Protein AF-A0A060ZX26-F1 (afdb_monomer)

pLDDT: mean 79.65, std 11.47, range [51.12, 96.06]

Secondary structure (DSSP, 8-state):
-EEE-SHHHHHHHHHHHHHHHTTS-GGGGGSEEEEEE-PPPTT--EEEEE-SSEEEEEE-TTT--HHHHHHHHGGGTTSB--HHHHHHHHHHHH--SHHHHHHHHHHHHHHHHHS-HHHHHHHHHHHHHHHHHHHHHHH-

Nearest PDB structures (foldseek):
  6mdw-assembly1_A  TM=3.883E-01  e=3.740E+00  Homo sapiens
  6wpw-assembly1_C  TM=3.346E-01  e=7.463E+00  Homo sapiens
  6hz4-assembly1_D  TM=2.366E-01  e=7.009E+00  Escherichia coli K-12

Foldseek 3Di:
DDWQQDPVSVVVVLVVVLVVQVPDPLVLLQAEAAEAEDDDDPRTAKDWDADPRGIHIYGHCVRDALLVVVVSCVSNVSHHHDPLLVVLNVQLVPDPDPVSNVVSSVLNRVCRHPVDSPVSVVVVVVVVVVVVVVVVVVVD

Radius of gyration: 17.45 Å; Cα contacts (8 Å, |Δi|>4): 161; chains: 1; bounding box: 35×27×61 Å

Organism: NCBI:txid576784

Solvent-accessible surface area (backbone atoms only — not comparable to full-atom values): 7794 Å² total; per-residue (Å²): 118,53,74,26,62,42,73,68,50,45,55,52,50,49,52,54,49,47,66,61,52,73,78,55,65,74,80,58,44,76,36,36,42,45,63,38,59,44,92,55,58,98,55,42,62,38,36,44,38,78,60,95,70,30,42,39,36,39,34,22,72,92,80,48,53,60,63,59,54,44,61,61,47,54,76,51,69,46,48,40,60,48,75,64,53,47,50,44,54,50,51,31,71,70,40,85,48,70,71,57,28,53,51,36,51,51,52,53,41,49,24,27,66,66,75,34,60,66,65,49,50,52,52,52,52,50,53,54,52,52,50,54,52,52,51,53,67,73,75,108

Structure (mmCIF, N/CA/C/O backbone):
data_AF-A0A060ZX26-F1
#
_entry.id   AF-A0A060ZX26-F1
#
loop_
_atom_site.group_PDB
_atom_site.id
_atom_site.type_symbol
_atom_site.label_atom_id
_atom_site.label_alt_id
_atom_site.label_comp_id
_atom_site.label_asym_id
_atom_site.label_entity_id
_atom_site.label_seq_id
_atom_site.pdbx_PDB_ins_code
_atom_site.Cartn_x
_atom_site.Cartn_y
_atom_site.Cartn_z
_atom_site.occupancy
_atom_site.B_iso_or_equiv
_atom_site.auth_seq_id
_atom_site.auth_comp_id
_atom_site.auth_asym_id
_atom_site.auth_atom_id
_atom_site.pdbx_PDB_model_num
ATOM 1 N N . MET A 1 1 ? 9.758 -8.772 -16.048 1.00 59.41 1 MET A N 1
ATOM 2 C CA . MET A 1 1 ? 10.224 -8.246 -14.753 1.00 59.41 1 MET A CA 1
ATOM 3 C C . MET A 1 1 ? 11.356 -7.283 -15.035 1.00 59.41 1 MET A C 1
ATOM 5 O O . MET A 1 1 ? 12.310 -7.680 -15.695 1.00 59.41 1 MET A O 1
ATOM 9 N N . THR A 1 2 ? 11.207 -6.032 -14.619 1.00 69.25 2 THR A N 1
ATOM 10 C CA . THR A 1 2 ? 12.226 -4.994 -14.793 1.00 69.25 2 THR A CA 1
ATOM 11 C C . THR A 1 2 ? 12.688 -4.563 -13.411 1.00 69.25 2 THR A C 1
ATOM 13 O O . THR A 1 2 ? 11.913 -3.961 -12.672 1.00 69.25 2 THR A O 1
ATOM 16 N N . THR A 1 3 ? 13.937 -4.872 -13.069 1.00 69.50 3 THR A N 1
ATOM 17 C CA . THR A 1 3 ? 14.547 -4.458 -11.803 1.00 69.50 3 THR A CA 1
ATOM 18 C C . THR A 1 3 ? 15.337 -3.173 -12.013 1.00 69.50 3 THR A C 1
ATOM 20 O O . THR A 1 3 ? 16.163 -3.088 -12.924 1.00 69.50 3 THR A O 1
ATOM 23 N N . LEU A 1 4 ? 15.075 -2.156 -11.194 1.00 70.31 4 LEU A N 1
ATOM 24 C CA . LEU A 1 4 ? 15.722 -0.850 -11.309 1.00 70.31 4 LEU A CA 1
ATOM 25 C C . LEU A 1 4 ? 16.799 -0.718 -10.246 1.00 70.31 4 LEU A C 1
ATOM 27 O O . LEU A 1 4 ? 16.500 -0.752 -9.053 1.00 70.31 4 LEU A O 1
ATOM 31 N N . THR A 1 5 ? 18.043 -0.545 -10.692 1.00 69.25 5 THR A N 1
ATOM 32 C CA . THR A 1 5 ? 19.201 -0.577 -9.793 1.00 69.25 5 THR A CA 1
ATOM 33 C C . THR A 1 5 ? 19.722 0.791 -9.350 1.00 69.25 5 THR A C 1
ATOM 35 O O . THR A 1 5 ? 20.749 0.925 -8.693 1.00 69.25 5 THR A O 1
ATOM 38 N N . THR A 1 6 ? 19.063 1.866 -9.781 1.00 69.56 6 THR A N 1
ATOM 39 C CA . THR A 1 6 ? 19.488 3.235 -9.474 1.00 69.56 6 THR A CA 1
ATOM 40 C C . THR A 1 6 ? 18.281 4.144 -9.313 1.00 69.56 6 THR A C 1
ATOM 42 O O . THR A 1 6 ? 17.248 3.941 -9.957 1.00 69.56 6 THR A O 1
ATOM 45 N N . ARG A 1 7 ? 18.436 5.215 -8.524 1.00 65.81 7 ARG A N 1
ATOM 46 C CA . ARG A 1 7 ? 17.412 6.263 -8.398 1.00 65.81 7 ARG A CA 1
ATOM 47 C C . ARG A 1 7 ? 17.074 6.915 -9.745 1.00 65.81 7 ARG A C 1
ATOM 49 O O . ARG A 1 7 ? 15.908 7.132 -10.040 1.00 65.81 7 ARG A O 1
ATOM 56 N N . ALA A 1 8 ? 18.072 7.151 -10.598 1.00 73.38 8 ALA A N 1
ATOM 57 C CA . ALA A 1 8 ? 17.851 7.664 -11.951 1.00 73.38 8 ALA A CA 1
ATOM 58 C C . ALA A 1 8 ? 17.074 6.671 -12.837 1.00 73.38 8 ALA A C 1
ATOM 60 O O . ALA A 1 8 ? 16.201 7.075 -13.602 1.00 73.38 8 ALA A O 1
ATOM 61 N N . GLY A 1 9 ? 17.349 5.367 -12.715 1.00 72.12 9 GLY A N 1
ATOM 62 C CA . GLY A 1 9 ? 16.575 4.315 -13.379 1.00 72.12 9 GLY A CA 1
ATOM 63 C C . GLY A 1 9 ? 15.121 4.277 -12.907 1.00 72.12 9 GLY A C 1
ATOM 64 O O . GLY A 1 9 ? 14.220 4.134 -13.734 1.00 72.12 9 GLY A O 1
ATOM 65 N N . PHE A 1 10 ? 14.900 4.481 -11.606 1.00 67.50 10 PHE A N 1
ATOM 66 C CA . PHE A 1 10 ? 13.582 4.656 -10.995 1.00 67.50 10 PHE A CA 1
ATOM 67 C C . PHE A 1 10 ? 12.839 5.878 -11.551 1.00 67.50 10 PHE A C 1
ATOM 69 O O . PHE A 1 10 ? 11.720 5.745 -12.043 1.00 67.50 10 PHE A O 1
ATOM 76 N N . ASP A 1 11 ? 13.475 7.050 -11.575 1.00 71.62 11 ASP A N 1
ATOM 77 C CA . ASP A 1 11 ? 12.860 8.276 -12.093 1.00 71.62 11 ASP A CA 1
ATOM 78 C C . ASP A 1 11 ? 12.564 8.186 -13.603 1.00 71.62 11 ASP A C 1
ATOM 80 O O . ASP A 1 11 ? 11.534 8.677 -14.070 1.00 71.62 11 ASP A O 1
ATOM 84 N N . ALA A 1 12 ? 13.423 7.512 -14.374 1.00 76.62 12 ALA A N 1
ATOM 85 C CA . ALA A 1 12 ? 13.200 7.269 -15.797 1.00 76.62 12 ALA A CA 1
ATOM 86 C C . ALA A 1 12 ? 12.073 6.256 -16.046 1.00 76.62 12 ALA A C 1
ATOM 88 O O . ALA A 1 12 ? 11.303 6.409 -16.993 1.00 76.62 12 ALA A O 1
ATOM 89 N N . PHE A 1 13 ? 11.967 5.214 -15.216 1.00 75.31 13 PHE A N 1
ATOM 90 C CA . PHE A 1 13 ? 10.840 4.285 -15.255 1.00 75.31 13 PHE A CA 1
ATOM 91 C C . PHE A 1 13 ? 9.531 5.002 -14.945 1.00 75.31 13 PHE A C 1
ATOM 93 O O . PHE A 1 13 ? 8.582 4.850 -15.707 1.00 75.31 13 PHE A O 1
ATOM 100 N N . ARG A 1 14 ? 9.517 5.854 -13.913 1.00 71.75 14 ARG A N 1
ATOM 101 C CA . ARG A 1 14 ? 8.377 6.719 -13.599 1.00 71.75 14 ARG A CA 1
ATOM 102 C C . ARG A 1 14 ? 7.911 7.496 -14.817 1.00 71.75 14 ARG A C 1
ATOM 104 O O . ARG A 1 14 ? 6.757 7.375 -15.191 1.00 71.75 14 ARG A O 1
ATOM 111 N N . ALA A 1 15 ? 8.813 8.255 -15.441 1.00 74.62 15 ALA A N 1
ATOM 112 C CA . ALA A 1 15 ? 8.478 9.098 -16.584 1.00 74.62 15 ALA A CA 1
ATOM 113 C C . ALA A 1 15 ? 7.879 8.277 -17.735 1.00 74.62 15 ALA A C 1
ATOM 115 O O . ALA A 1 15 ? 6.810 8.613 -18.228 1.00 74.62 15 ALA A O 1
ATOM 116 N N . ARG A 1 16 ? 8.501 7.139 -18.080 1.00 74.94 16 ARG A N 1
ATOM 117 C CA . ARG A 1 16 ? 7.982 6.238 -19.122 1.00 74.94 16 ARG A CA 1
ATOM 118 C C . ARG A 1 16 ? 6.595 5.696 -18.801 1.00 74.94 16 ARG A C 1
ATOM 120 O O . ARG A 1 16 ? 5.776 5.578 -19.703 1.00 74.94 16 ARG A O 1
ATOM 127 N N . MET A 1 17 ? 6.345 5.337 -17.545 1.00 71.44 17 MET A N 1
ATOM 128 C CA . MET A 1 17 ? 5.035 4.846 -17.128 1.00 71.44 17 MET A CA 1
ATOM 129 C C . MET A 1 17 ? 4.005 5.980 -17.171 1.00 71.44 17 MET A C 1
ATOM 131 O O . MET A 1 17 ? 2.915 5.769 -17.685 1.00 71.44 17 MET A O 1
ATOM 135 N N . CYS A 1 18 ? 4.349 7.198 -16.736 1.00 69.75 18 CYS A N 1
ATOM 136 C CA . CYS A 1 18 ? 3.455 8.359 -16.843 1.00 69.75 18 CYS A CA 1
ATOM 137 C C . CYS A 1 18 ? 3.077 8.645 -18.298 1.00 69.75 18 CYS A C 1
ATOM 139 O O . CYS A 1 18 ? 1.905 8.853 -18.596 1.00 69.75 18 CYS A O 1
ATOM 141 N N . ASP A 1 19 ? 4.053 8.594 -19.203 1.00 71.69 19 ASP A N 1
ATOM 142 C CA . ASP A 1 19 ? 3.832 8.783 -20.637 1.00 71.69 19 ASP A CA 1
ATOM 143 C C . ASP A 1 19 ? 2.999 7.648 -21.250 1.00 71.69 19 ASP A C 1
ATOM 145 O O . ASP A 1 19 ? 2.229 7.880 -22.179 1.00 71.69 19 ASP A O 1
ATOM 149 N N . TYR A 1 20 ? 3.143 6.421 -20.742 1.00 69.12 20 TYR A N 1
ATOM 150 C CA . TYR A 1 20 ? 2.379 5.261 -21.198 1.00 69.12 20 TYR A CA 1
ATOM 151 C C . TYR A 1 20 ? 0.922 5.296 -20.720 1.00 69.12 20 TYR A C 1
ATOM 153 O O . TYR A 1 20 ? 0.031 4.969 -21.498 1.00 69.12 20 TYR A O 1
ATOM 161 N N . PHE A 1 21 ? 0.671 5.703 -19.471 1.00 64.56 21 PHE A N 1
ATOM 162 C CA . PHE A 1 21 ? -0.671 5.717 -18.874 1.00 64.56 21 PHE A CA 1
ATOM 163 C C . PHE A 1 21 ? -1.455 7.001 -19.120 1.00 64.56 21 PHE A C 1
ATOM 165 O O . PHE A 1 21 ? -2.673 6.938 -19.230 1.00 64.56 21 PHE A O 1
ATOM 172 N N . GLY A 1 22 ? -0.789 8.149 -19.258 1.00 64.69 22 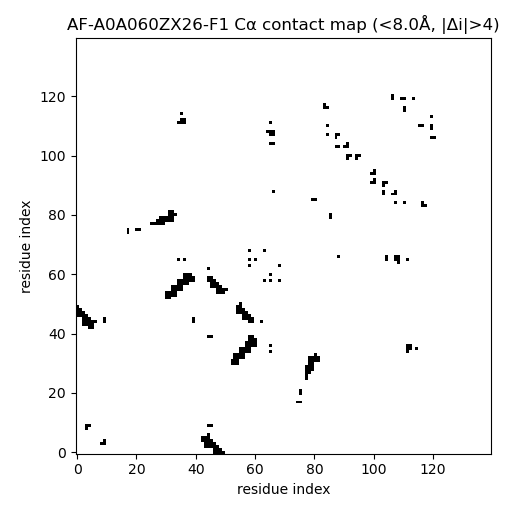GLY A N 1
ATOM 173 C CA . GLY A 1 22 ? -1.444 9.434 -19.523 1.00 64.69 22 GLY A CA 1
ATOM 174 C C . GLY A 1 22 ? -2.391 9.466 -20.742 1.00 64.69 22 GLY A C 1
ATOM 175 O O . GLY A 1 22 ? -3.378 10.195 -20.689 1.00 64.69 22 GLY A O 1
ATOM 176 N N . PRO A 1 23 ? -2.139 8.710 -21.832 1.00 64.31 23 PRO A N 1
ATOM 177 C CA . PRO A 1 23 ? -3.029 8.632 -22.996 1.00 64.31 23 PRO A CA 1
ATOM 178 C C . PRO A 1 23 ? -4.115 7.548 -22.922 1.00 64.31 23 PRO A C 1
ATOM 180 O O . PRO A 1 23 ? -4.945 7.477 -23.831 1.00 64.31 23 PRO A O 1
ATOM 183 N N . LEU A 1 24 ? -4.072 6.647 -21.936 1.00 60.22 24 LEU A N 1
ATOM 184 C CA . LEU A 1 24 ? -4.993 5.516 -21.875 1.00 60.22 24 LEU A CA 1
ATOM 185 C C . LEU A 1 24 ? -6.360 5.980 -21.348 1.00 60.22 24 LEU A C 1
ATOM 187 O O . LEU A 1 24 ? -6.436 6.761 -20.405 1.00 60.22 24 LEU A O 1
ATOM 191 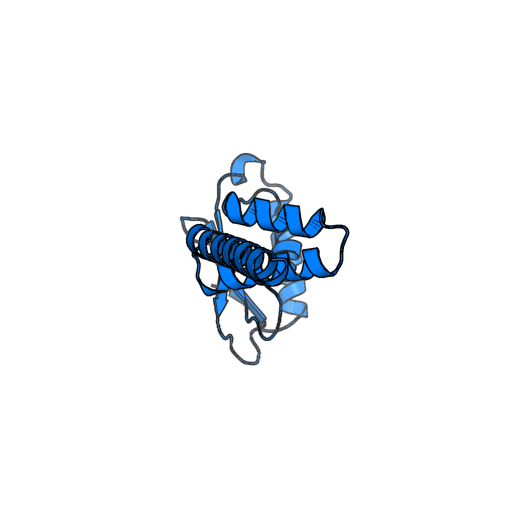N N . LEU A 1 25 ? -7.441 5.522 -21.993 1.00 54.44 25 LEU A N 1
ATOM 192 C CA . LEU A 1 25 ? -8.816 5.805 -21.567 1.00 54.44 25 LEU A CA 1
ATOM 193 C C . LEU A 1 25 ? -9.049 5.257 -20.149 1.00 54.44 25 LEU A C 1
ATOM 195 O O . LEU A 1 25 ? -8.459 4.238 -19.783 1.00 54.44 25 LEU A O 1
ATOM 199 N N . ASP A 1 26 ? -9.970 5.880 -19.405 1.00 56.09 26 ASP A N 1
ATOM 200 C CA . ASP A 1 26 ? -10.372 5.516 -18.030 1.00 56.09 26 ASP A CA 1
ATOM 201 C C . ASP A 1 26 ? -10.723 4.020 -17.840 1.00 56.09 26 ASP A C 1
ATOM 203 O O . ASP A 1 26 ? -10.813 3.528 -16.721 1.00 56.09 26 ASP A O 1
ATOM 207 N N . GLU A 1 27 ? -10.888 3.258 -18.924 1.00 51.12 27 GLU A N 1
ATOM 208 C CA . GLU A 1 27 ? -11.209 1.827 -18.944 1.00 51.12 27 GLU A CA 1
ATOM 209 C C . GLU A 1 27 ? -10.063 0.894 -18.495 1.00 51.12 27 GLU A C 1
ATOM 211 O O . GLU A 1 27 ? -10.319 -0.279 -18.215 1.00 51.12 27 GLU A O 1
ATOM 216 N N . LEU A 1 28 ? -8.824 1.389 -18.339 1.00 52.72 28 LEU A N 1
ATOM 217 C CA . LEU A 1 28 ? -7.788 0.687 -17.551 1.00 52.72 28 LEU A CA 1
ATOM 218 C C . LEU A 1 28 ? -8.065 0.690 -16.035 1.00 52.72 28 LEU A C 1
ATOM 220 O O . LEU A 1 28 ? -7.421 -0.073 -15.318 1.00 52.72 28 LEU A O 1
ATOM 224 N N . GLY A 1 29 ? -9.107 1.431 -15.624 1.00 53.66 29 GLY A N 1
ATOM 225 C CA . GLY A 1 29 ? -9.824 1.474 -14.338 1.00 53.66 29 GLY A CA 1
ATOM 226 C C . GLY A 1 29 ? -9.955 0.176 -13.539 1.00 53.66 29 GLY A C 1
ATOM 227 O O . GLY A 1 29 ? -10.177 0.199 -12.333 1.00 53.66 29 GLY A O 1
ATOM 228 N N . ASN A 1 30 ? -9.887 -0.963 -14.230 1.00 58.22 30 ASN A N 1
ATOM 229 C CA . ASN A 1 30 ? -10.280 -2.269 -13.709 1.00 58.22 30 ASN A CA 1
ATOM 230 C C . ASN A 1 30 ? -9.110 -3.242 -13.516 1.00 58.22 30 ASN A C 1
ATOM 232 O O . ASN A 1 30 ? -9.343 -4.390 -13.144 1.00 58.22 30 ASN A O 1
ATOM 236 N N . GLN A 1 31 ? -7.873 -2.846 -13.824 1.00 68.62 31 GLN A N 1
ATOM 237 C CA . GLN A 1 31 ? -6.711 -3.691 -13.540 1.00 68.62 31 GLN A CA 1
ATOM 238 C C . GLN A 1 31 ? -6.259 -3.490 -12.093 1.00 68.62 31 GLN A C 1
ATOM 240 O O . GLN A 1 31 ? -6.252 -2.367 -11.583 1.00 68.62 31 GLN A O 1
ATOM 245 N N . HIS A 1 32 ? -5.880 -4.585 -11.435 1.00 79.00 32 HIS A N 1
ATOM 246 C CA . HIS A 1 32 ? -5.446 -4.530 -10.049 1.00 79.00 32 HIS A CA 1
ATOM 247 C C . HIS A 1 32 ? -3.992 -4.079 -9.934 1.00 79.00 32 HIS A C 1
ATOM 249 O O . HIS A 1 32 ? -3.140 -4.367 -10.780 1.00 79.00 32 HIS A O 1
ATOM 255 N N . LEU A 1 33 ? -3.710 -3.363 -8.855 1.00 81.38 33 LEU A N 1
ATOM 256 C CA . LEU A 1 33 ? -2.369 -2.989 -8.453 1.00 81.38 33 LEU A CA 1
ATOM 257 C C . LEU A 1 33 ? -1.979 -3.774 -7.201 1.00 81.38 33 LEU A C 1
ATOM 259 O O . LEU A 1 33 ? -2.536 -3.587 -6.121 1.00 81.38 33 LEU A O 1
ATOM 263 N N . HIS A 1 34 ? -0.988 -4.639 -7.355 1.00 85.56 34 HIS A N 1
ATOM 264 C CA . HIS A 1 34 ? -0.432 -5.476 -6.306 1.00 85.56 34 HIS A CA 1
ATOM 265 C C . HIS A 1 34 ? 0.896 -4.882 -5.846 1.00 85.56 34 HIS A C 1
ATOM 267 O O . HIS A 1 34 ? 1.821 -4.702 -6.640 1.00 85.56 34 HIS A O 1
ATOM 273 N N . VAL A 1 35 ? 0.979 -4.556 -4.558 1.00 86.50 35 VAL A N 1
ATOM 274 C CA . VAL A 1 35 ? 2.174 -3.991 -3.926 1.00 86.50 35 VAL A CA 1
ATOM 275 C C . VAL A 1 35 ? 2.634 -4.940 -2.826 1.00 86.50 35 VAL A C 1
ATOM 277 O O . VAL A 1 35 ? 1.873 -5.256 -1.913 1.00 86.50 35 VAL A O 1
ATOM 280 N N . GLU A 1 36 ? 3.880 -5.394 -2.921 1.00 90.31 36 GLU A N 1
ATOM 281 C CA . GLU A 1 36 ? 4.461 -6.427 -2.067 1.00 90.31 36 GLU A CA 1
ATOM 282 C C . GLU A 1 36 ? 5.814 -5.998 -1.498 1.00 90.31 36 GLU A C 1
ATOM 284 O O . GLU A 1 36 ? 6.625 -5.348 -2.166 1.00 90.31 36 GLU A O 1
ATOM 289 N N . GLN A 1 37 ? 6.084 -6.423 -0.265 1.00 90.38 37 GLN A N 1
ATOM 290 C CA . GLN A 1 37 ? 7.398 -6.280 0.355 1.00 90.38 37 GLN A CA 1
ATOM 291 C C . GLN A 1 37 ? 8.261 -7.511 0.097 1.00 90.38 37 GLN A C 1
ATOM 293 O O . GLN A 1 37 ? 7.889 -8.626 0.460 1.00 90.38 37 GLN A O 1
ATOM 298 N N . ALA A 1 38 ? 9.471 -7.305 -0.419 1.00 88.81 38 ALA A N 1
ATOM 299 C CA . ALA A 1 38 ? 10.491 -8.346 -0.436 1.00 88.81 38 ALA A CA 1
ATOM 300 C C . ALA A 1 38 ? 11.896 -7.751 -0.276 1.00 88.81 38 ALA A C 1
ATOM 302 O O . ALA A 1 38 ? 12.149 -6.636 -0.734 1.00 88.81 38 ALA A O 1
ATOM 303 N N . PRO A 1 39 ? 12.850 -8.485 0.328 1.00 85.81 39 PRO A N 1
ATOM 304 C CA . PRO A 1 39 ? 14.249 -8.091 0.289 1.00 85.81 39 PRO A CA 1
ATOM 305 C C . PRO A 1 39 ? 14.718 -8.085 -1.165 1.00 85.81 39 PRO A C 1
ATOM 307 O O . PRO A 1 39 ? 14.741 -9.129 -1.817 1.00 85.81 39 PRO A O 1
ATOM 310 N N . LEU A 1 40 ? 15.106 -6.915 -1.655 1.00 82.94 40 LEU A N 1
ATOM 311 C CA . LEU A 1 40 ? 15.742 -6.786 -2.956 1.00 82.94 40 LEU A CA 1
ATOM 312 C C . LEU A 1 40 ? 17.267 -6.814 -2.790 1.00 82.94 40 LEU A C 1
ATOM 314 O O . LEU A 1 40 ? 17.804 -6.679 -1.677 1.00 82.94 40 LEU A O 1
ATOM 318 N N . GLY A 1 41 ? 17.973 -7.050 -3.894 1.00 78.81 41 GLY A N 1
ATOM 319 C CA . GLY A 1 41 ? 19.427 -6.945 -3.936 1.00 78.81 41 GLY A CA 1
ATOM 320 C C . GLY A 1 41 ? 19.917 -5.578 -3.430 1.00 78.81 41 GLY A C 1
ATOM 321 O O . GLY A 1 41 ? 19.173 -4.601 -3.456 1.00 78.81 41 GLY A O 1
ATOM 322 N N . PRO A 1 42 ? 21.176 -5.472 -2.974 1.00 70.12 42 PRO A N 1
ATOM 323 C CA . PRO A 1 42 ? 21.717 -4.235 -2.397 1.00 70.12 42 PRO A CA 1
ATOM 324 C C . PRO A 1 42 ? 21.699 -3.050 -3.371 1.00 70.12 42 PRO A C 1
ATOM 326 O O . PRO A 1 42 ? 21.641 -1.904 -2.936 1.00 70.12 42 PRO A O 1
ATOM 329 N N . ASP A 1 43 ? 21.721 -3.339 -4.671 1.00 70.69 43 ASP A N 1
ATOM 330 C CA . ASP A 1 43 ? 21.619 -2.339 -5.724 1.00 70.69 43 ASP A CA 1
ATOM 331 C C . ASP A 1 43 ? 20.196 -2.218 -6.275 1.00 70.69 43 ASP A C 1
ATOM 333 O O . ASP A 1 43 ? 19.969 -1.381 -7.125 1.00 70.69 43 ASP A O 1
ATOM 337 N N . GLU A 1 44 ? 19.231 -3.033 -5.849 1.00 70.38 44 GLU A N 1
ATOM 338 C CA . GLU A 1 44 ? 17.882 -3.095 -6.415 1.00 70.38 44 GLU A CA 1
ATOM 339 C C . GLU A 1 44 ? 16.904 -2.262 -5.579 1.00 70.38 44 GLU A C 1
ATOM 341 O O . GLU A 1 44 ? 16.691 -2.527 -4.398 1.00 70.38 44 GLU A O 1
ATOM 346 N N . TYR A 1 45 ? 16.290 -1.258 -6.202 1.00 67.62 45 TYR A N 1
ATOM 347 C CA . TYR A 1 45 ? 15.418 -0.305 -5.509 1.00 67.62 45 TYR A CA 1
ATOM 348 C C . TYR A 1 45 ? 13.942 -0.718 -5.560 1.00 67.62 45 TYR A C 1
ATOM 350 O O . TYR A 1 45 ? 13.163 -0.441 -4.650 1.00 67.62 45 TYR A O 1
ATOM 358 N N . PHE A 1 46 ? 13.547 -1.342 -6.670 1.00 76.12 46 PHE A N 1
ATOM 359 C CA . PHE A 1 46 ? 12.159 -1.617 -7.019 1.00 76.12 46 PHE A CA 1
ATOM 360 C C . PHE A 1 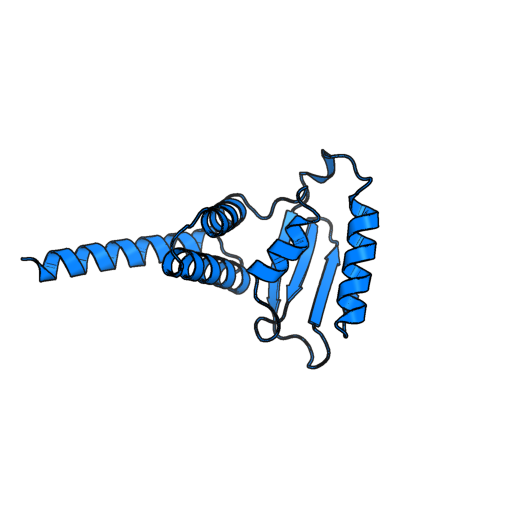46 ? 12.095 -2.618 -8.179 1.00 76.12 46 PHE A C 1
ATOM 362 O O . PHE A 1 46 ? 12.916 -2.552 -9.105 1.00 76.12 46 PHE A O 1
ATOM 369 N N . SER A 1 47 ? 11.095 -3.497 -8.162 1.00 82.50 47 SER A N 1
ATOM 370 C CA . SER A 1 47 ? 10.770 -4.394 -9.270 1.00 82.50 47 SER A CA 1
ATOM 371 C C . SER A 1 47 ? 9.332 -4.184 -9.723 1.00 82.50 47 SER A C 1
ATOM 373 O O . SER A 1 47 ? 8.414 -4.111 -8.909 1.00 82.50 47 SER A O 1
ATOM 375 N N . HIS A 1 48 ? 9.143 -4.117 -11.040 1.00 83.94 48 HIS A N 1
ATOM 376 C CA . HIS A 1 48 ? 7.824 -4.107 -11.665 1.00 83.94 48 HIS A CA 1
ATOM 377 C C . HIS A 1 48 ? 7.664 -5.278 -12.632 1.00 83.94 48 HIS A C 1
ATOM 379 O O . HIS A 1 48 ? 8.562 -5.620 -13.420 1.00 83.94 48 HIS A O 1
ATOM 385 N N . ARG A 1 49 ? 6.481 -5.883 -12.586 1.00 83.94 49 ARG A N 1
ATOM 386 C CA . ARG A 1 49 ? 5.994 -6.864 -13.550 1.00 83.94 49 ARG A CA 1
ATOM 387 C C . ARG A 1 49 ? 4.543 -6.531 -13.902 1.00 83.94 49 ARG A C 1
ATOM 389 O O . ARG A 1 49 ? 3.800 -6.008 -13.084 1.00 83.94 49 ARG A O 1
ATOM 396 N N . LEU A 1 50 ? 4.169 -6.797 -15.145 1.00 78.25 50 LEU A N 1
ATOM 397 C CA . LEU A 1 50 ? 2.786 -6.750 -15.603 1.00 78.25 50 LEU A CA 1
ATOM 398 C C . LEU A 1 50 ? 2.384 -8.184 -15.936 1.00 78.25 50 LEU A C 1
ATOM 400 O O . LEU A 1 50 ? 3.053 -8.808 -16.763 1.00 78.25 50 LEU A O 1
ATOM 404 N N . ASP A 1 51 ? 1.335 -8.672 -15.285 1.00 79.06 51 ASP A N 1
ATOM 405 C CA . ASP A 1 51 ? 0.745 -9.992 -15.507 1.00 79.06 51 ASP A CA 1
ATOM 406 C C . ASP A 1 51 ? -0.704 -9.855 -15.998 1.00 79.06 51 ASP A C 1
ATOM 408 O O . ASP A 1 51 ? -1.174 -8.762 -16.312 1.00 79.06 51 ASP A O 1
ATOM 412 N N . SER A 1 52 ? -1.415 -10.978 -16.118 1.00 79.62 52 SER A N 1
ATOM 413 C CA . SER A 1 52 ? -2.805 -11.004 -16.586 1.00 79.62 52 SER A CA 1
ATOM 414 C C . SER A 1 52 ? -3.814 -10.415 -15.598 1.00 79.62 52 SER A C 1
ATOM 416 O O . SER A 1 52 ? -4.900 -10.032 -16.017 1.00 79.62 52 SER A O 1
ATOM 418 N N . ASP A 1 53 ? -3.488 -10.401 -14.307 1.00 77.94 53 ASP A N 1
ATOM 419 C CA . ASP A 1 53 ? -4.321 -9.885 -13.213 1.00 77.94 53 ASP A CA 1
ATOM 420 C C . ASP A 1 53 ? -4.004 -8.423 -12.861 1.00 77.94 53 ASP A C 1
ATOM 422 O O . ASP A 1 53 ? -4.878 -7.708 -12.372 1.00 77.94 53 ASP A O 1
ATOM 426 N N . GLY A 1 54 ? -2.807 -7.946 -13.209 1.00 79.69 54 GLY A N 1
ATOM 427 C CA . GLY A 1 54 ? -2.500 -6.526 -13.206 1.00 79.69 54 GLY A CA 1
ATOM 428 C C . GLY A 1 54 ? -1.032 -6.196 -12.976 1.00 79.69 54 GLY A C 1
ATOM 429 O O . GLY A 1 54 ? -0.114 -6.904 -13.406 1.00 79.69 54 GLY A O 1
ATOM 430 N N . HIS A 1 55 ? -0.814 -5.051 -12.339 1.00 80.44 55 HIS A N 1
ATOM 431 C CA . HIS A 1 55 ? 0.503 -4.507 -12.056 1.00 80.44 55 HIS A CA 1
ATOM 432 C C . HIS A 1 55 ? 1.040 -5.068 -10.748 1.00 80.44 55 HIS A C 1
ATOM 434 O O . HIS A 1 55 ? 0.466 -4.837 -9.695 1.00 80.44 55 HIS A O 1
ATOM 440 N N . HIS A 1 56 ? 2.186 -5.735 -10.813 1.00 86.12 56 HIS A N 1
ATOM 441 C CA . HIS A 1 56 ? 2.887 -6.269 -9.653 1.00 86.12 56 HIS A CA 1
ATOM 442 C C . HIS A 1 56 ? 4.111 -5.425 -9.354 1.00 86.12 56 HIS A C 1
ATOM 444 O O . HIS A 1 56 ? 4.967 -5.193 -10.218 1.00 86.12 56 HIS A O 1
ATOM 450 N N . ILE A 1 57 ? 4.177 -4.961 -8.119 1.00 86.31 57 ILE A N 1
ATOM 451 C CA . ILE A 1 57 ? 5.173 -4.034 -7.623 1.00 86.31 57 ILE A CA 1
ATOM 452 C C . ILE A 1 57 ? 5.803 -4.646 -6.389 1.00 86.31 57 ILE A C 1
ATOM 454 O O . ILE A 1 57 ? 5.133 -4.852 -5.384 1.00 86.31 57 ILE A O 1
ATOM 458 N N . VAL A 1 58 ? 7.106 -4.886 -6.449 1.00 89.56 58 VAL A N 1
ATOM 459 C CA . VAL A 1 58 ? 7.864 -5.384 -5.305 1.00 89.56 58 VAL A CA 1
ATOM 460 C C . VAL A 1 58 ? 8.858 -4.321 -4.885 1.00 89.56 58 VAL A C 1
ATOM 462 O O . VAL A 1 58 ? 9.630 -3.816 -5.708 1.00 89.56 58 VAL A O 1
ATOM 465 N N . TYR A 1 59 ? 8.842 -3.982 -3.603 1.00 86.62 59 TYR A N 1
ATOM 466 C CA . TYR A 1 59 ? 9.744 -2.998 -3.027 1.00 86.62 59 TYR A CA 1
ATOM 467 C C . TYR A 1 59 ? 10.450 -3.549 -1.792 1.00 86.62 59 TYR A C 1
ATOM 469 O O . TYR A 1 59 ? 9.957 -4.447 -1.106 1.00 86.62 59 TYR A O 1
ATOM 477 N N . ASP A 1 60 ? 11.617 -2.981 -1.505 1.00 88.69 60 ASP A N 1
ATOM 478 C CA . ASP A 1 60 ? 12.357 -3.284 -0.290 1.00 88.69 60 ASP A CA 1
ATOM 479 C C . ASP A 1 60 ? 11.954 -2.304 0.822 1.00 88.69 60 ASP A C 1
ATOM 481 O O . ASP A 1 60 ? 12.245 -1.105 0.703 1.00 88.69 60 ASP A O 1
ATOM 485 N N . PRO A 1 61 ? 11.336 -2.772 1.923 1.00 85.56 61 PRO A N 1
ATOM 486 C CA . PRO A 1 61 ? 10.914 -1.896 3.015 1.00 85.56 61 PRO A CA 1
ATOM 487 C C . PRO A 1 61 ? 12.090 -1.208 3.725 1.00 85.56 61 PRO A C 1
ATOM 489 O O . PRO A 1 61 ? 11.890 -0.226 4.436 1.00 85.56 61 PRO A O 1
ATOM 492 N N . ARG A 1 62 ? 13.332 -1.673 3.521 1.00 85.81 62 ARG A N 1
ATOM 493 C CA . ARG A 1 62 ? 14.545 -1.000 4.021 1.00 85.81 62 ARG A CA 1
ATOM 494 C C . ARG A 1 62 ? 14.877 0.275 3.240 1.00 85.81 62 ARG A C 1
ATOM 496 O O . ARG A 1 62 ? 15.683 1.072 3.713 1.00 85.81 62 ARG A O 1
ATOM 503 N N . GLN A 1 63 ? 14.315 0.437 2.042 1.00 79.81 63 GLN A N 1
ATOM 504 C CA . GLN A 1 63 ? 14.672 1.497 1.097 1.00 79.81 63 GLN A CA 1
ATOM 505 C C . GLN A 1 63 ? 13.537 2.500 0.863 1.00 79.81 63 GLN A C 1
ATOM 507 O O . GLN A 1 63 ? 13.811 3.685 0.658 1.00 79.81 63 GLN A O 1
ATOM 512 N N . ILE A 1 64 ? 12.280 2.047 0.878 1.00 79.50 64 ILE A N 1
ATOM 513 C CA . ILE A 1 64 ? 11.096 2.880 0.627 1.00 79.50 64 ILE A CA 1
ATOM 514 C C . ILE A 1 64 ? 9.876 2.321 1.374 1.00 79.50 64 ILE A C 1
ATOM 516 O O . ILE A 1 64 ? 9.748 1.107 1.511 1.00 79.50 64 ILE A O 1
ATOM 520 N N . SER A 1 65 ? 8.980 3.185 1.867 1.00 82.81 65 SER A N 1
ATOM 521 C CA . SER A 1 65 ? 7.728 2.731 2.490 1.00 82.81 65 SER A CA 1
ATOM 522 C C . SER A 1 65 ? 6.659 2.417 1.441 1.00 82.81 65 SER A C 1
ATOM 524 O O . SER A 1 65 ? 6.642 2.995 0.349 1.00 82.81 65 SER A O 1
ATOM 526 N N . GLY A 1 66 ? 5.727 1.523 1.781 1.00 82.06 66 GLY A N 1
ATOM 527 C CA . GLY A 1 66 ? 4.628 1.146 0.888 1.00 82.06 66 GLY A CA 1
ATOM 528 C C . GLY A 1 66 ? 3.728 2.330 0.539 1.00 82.06 66 GLY A C 1
ATOM 529 O O . GLY A 1 66 ? 3.218 2.428 -0.576 1.00 82.06 66 GLY A O 1
ATOM 530 N N . LEU A 1 67 ? 3.573 3.290 1.452 1.00 83.62 67 LEU A N 1
ATOM 531 C CA . LEU A 1 67 ? 2.854 4.529 1.176 1.00 83.62 67 LEU A CA 1
ATOM 532 C C . LEU A 1 67 ? 3.563 5.380 0.114 1.00 83.62 67 LEU A C 1
ATOM 534 O O . LEU A 1 67 ? 2.905 5.899 -0.785 1.00 83.62 67 LEU A O 1
ATOM 538 N N . MET A 1 68 ? 4.890 5.518 0.180 1.00 81.44 68 MET A N 1
ATOM 539 C CA . MET A 1 68 ? 5.641 6.250 -0.846 1.00 81.44 68 MET A CA 1
ATOM 540 C C . MET A 1 68 ? 5.532 5.574 -2.218 1.00 81.44 68 MET A C 1
ATOM 542 O O . MET A 1 68 ? 5.436 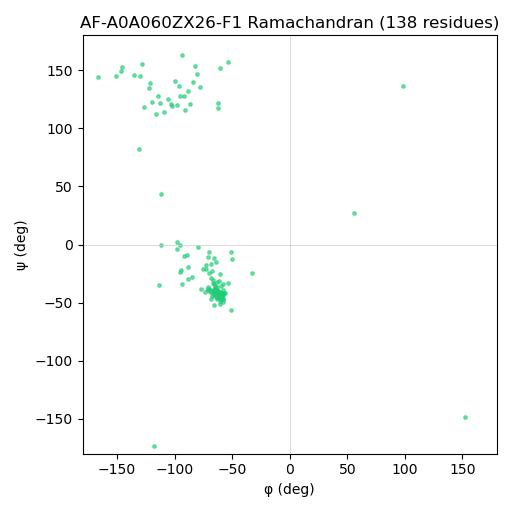6.257 -3.240 1.00 81.44 68 MET A O 1
ATOM 546 N N . VAL A 1 69 ? 5.505 4.238 -2.245 1.00 80.12 69 VAL A N 1
ATOM 547 C CA . VAL A 1 69 ? 5.239 3.465 -3.464 1.00 80.12 69 VAL A CA 1
ATOM 548 C C . VAL A 1 69 ? 3.839 3.779 -4.004 1.00 80.12 69 VAL A C 1
ATOM 550 O O . VAL A 1 69 ? 3.700 4.056 -5.189 1.00 80.12 69 VAL A O 1
ATOM 553 N N . ARG A 1 70 ? 2.812 3.862 -3.156 1.00 79.94 70 ARG A N 1
ATOM 554 C CA . ARG A 1 70 ? 1.450 4.249 -3.574 1.00 79.94 70 ARG A CA 1
ATOM 555 C C . ARG A 1 70 ? 1.319 5.692 -4.009 1.00 79.94 70 ARG A C 1
ATOM 557 O O . ARG A 1 70 ? 0.626 5.965 -4.970 1.00 79.94 70 ARG A O 1
ATOM 564 N N . GLN A 1 71 ? 1.984 6.628 -3.341 1.00 76.62 71 GLN A N 1
ATOM 565 C CA . GLN A 1 71 ? 2.038 8.031 -3.767 1.00 76.62 71 GLN A CA 1
ATOM 566 C C . GLN A 1 71 ? 2.596 8.152 -5.181 1.00 76.62 71 GLN A C 1
ATOM 568 O O . GLN A 1 71 ? 2.085 8.904 -6.006 1.00 76.62 71 GLN A O 1
ATOM 573 N N . PHE A 1 72 ? 3.636 7.372 -5.465 1.00 72.25 72 PHE A N 1
ATOM 574 C CA . PHE A 1 72 ? 4.171 7.239 -6.806 1.00 72.25 72 PHE A CA 1
ATOM 575 C C . PHE A 1 72 ? 3.145 6.627 -7.767 1.00 72.25 72 PHE A C 1
ATOM 577 O O . PHE A 1 72 ? 2.971 7.137 -8.871 1.00 72.25 72 PHE A O 1
ATOM 584 N N . LEU A 1 73 ? 2.456 5.563 -7.346 1.00 71.38 73 LEU A N 1
ATOM 585 C CA . LEU A 1 73 ? 1.458 4.871 -8.162 1.00 71.38 73 LEU A CA 1
ATOM 586 C C . LEU A 1 73 ? 0.162 5.670 -8.336 1.00 71.38 73 LEU A C 1
ATOM 588 O O . LEU A 1 73 ? -0.523 5.475 -9.326 1.00 71.38 73 LEU A O 1
ATOM 592 N N . GLY A 1 74 ? -0.134 6.628 -7.458 1.00 62.75 74 GLY A N 1
ATOM 593 C CA . GLY A 1 74 ? -1.249 7.569 -7.569 1.00 62.75 74 GLY A CA 1
ATOM 594 C C . GLY A 1 74 ? -1.109 8.529 -8.753 1.00 62.75 74 GLY A C 1
ATOM 595 O O . GLY A 1 74 ? -2.079 9.171 -9.142 1.00 62.75 74 GLY A O 1
ATOM 596 N N . ILE A 1 75 ? 0.067 8.583 -9.390 1.00 57.88 75 ILE A N 1
ATOM 597 C CA . ILE A 1 75 ? 0.241 9.193 -10.718 1.00 57.88 75 ILE A CA 1
ATOM 598 C C . ILE A 1 75 ? -0.472 8.356 -11.810 1.00 57.88 75 ILE A C 1
ATOM 600 O O . ILE A 1 75 ? -0.756 8.856 -12.895 1.00 57.88 75 ILE A O 1
ATOM 604 N N . PHE A 1 76 ? -0.822 7.105 -11.500 1.00 63.00 76 PHE A N 1
ATOM 605 C CA . PHE A 1 76 ? -1.597 6.153 -12.299 1.00 63.00 76 PHE A CA 1
ATOM 606 C C . PHE A 1 76 ? -2.968 5.874 -11.654 1.00 63.00 76 PHE A C 1
ATOM 608 O O . PHE A 1 76 ? -3.387 4.726 -11.576 1.00 63.00 76 PHE A O 1
ATOM 615 N N . ALA A 1 77 ? -3.662 6.908 -11.162 1.00 61.19 77 ALA A N 1
ATOM 616 C CA . ALA A 1 77 ? -4.916 6.833 -10.388 1.00 61.19 77 ALA A CA 1
ATOM 617 C C . ALA A 1 77 ? -6.064 5.980 -10.985 1.00 61.19 77 ALA A C 1
ATOM 619 O O . ALA A 1 77 ? -7.088 5.793 -10.336 1.00 61.19 77 ALA A O 1
ATOM 620 N N . THR A 1 78 ? -5.917 5.471 -12.206 1.00 65.25 78 THR A N 1
ATOM 621 C CA . THR A 1 78 ? -6.841 4.545 -12.858 1.00 65.25 78 THR A CA 1
ATOM 622 C C . THR A 1 78 ? -6.688 3.085 -12.408 1.00 65.25 78 THR A C 1
ATOM 624 O O . THR A 1 78 ? -7.460 2.259 -12.860 1.00 65.25 78 THR A O 1
ATOM 627 N N . PHE A 1 79 ? -5.750 2.713 -11.534 1.00 70.38 79 PHE A N 1
ATOM 628 C CA . PHE A 1 79 ? -5.676 1.339 -11.005 1.00 70.38 79 PHE A CA 1
ATOM 629 C C . PHE A 1 79 ? -6.292 1.228 -9.606 1.00 70.38 79 PHE A C 1
ATOM 631 O O . PHE A 1 79 ? -6.082 2.106 -8.770 1.00 70.38 79 PHE A O 1
ATOM 638 N N . THR A 1 80 ? -7.002 0.128 -9.332 1.00 75.56 80 THR A N 1
ATOM 639 C CA . THR A 1 80 ? -7.548 -0.168 -7.995 1.00 75.56 80 THR A CA 1
ATOM 640 C C . THR A 1 80 ? -6.621 -1.099 -7.215 1.00 75.56 80 THR A C 1
ATOM 642 O O . THR A 1 80 ? -6.101 -2.082 -7.748 1.00 75.56 80 THR A O 1
ATOM 645 N N . GLU A 1 81 ? -6.402 -0.795 -5.937 1.00 75.94 81 GLU A N 1
ATOM 646 C CA . GLU A 1 81 ? -5.487 -1.543 -5.064 1.00 75.94 81 GLU A CA 1
ATOM 647 C C . GLU A 1 81 ? -6.179 -2.615 -4.206 1.00 75.94 81 GLU A C 1
ATOM 649 O O . GLU A 1 81 ? -5.479 -3.324 -3.477 1.00 75.94 81 GLU A O 1
ATOM 654 N N . ASP A 1 82 ? -7.508 -2.738 -4.337 1.00 84.88 82 ASP A N 1
ATOM 655 C CA . ASP A 1 82 ? -8.486 -3.297 -3.382 1.00 84.88 82 ASP A CA 1
ATOM 656 C C . ASP A 1 82 ? -9.210 -2.196 -2.566 1.00 84.88 82 ASP A C 1
ATOM 658 O O . ASP A 1 82 ? -8.548 -1.280 -2.068 1.00 84.88 82 ASP A O 1
ATOM 662 N N . PRO A 1 83 ? -10.547 -2.273 -2.369 1.00 87.12 83 PRO A N 1
ATOM 663 C CA . PRO A 1 83 ? -11.310 -1.249 -1.651 1.00 87.12 83 PRO A CA 1
ATOM 664 C C . PRO A 1 83 ? -10.849 -0.973 -0.215 1.00 87.12 83 PRO A C 1
ATOM 666 O O . PRO A 1 83 ? -10.936 0.169 0.240 1.00 87.12 83 PRO A O 1
ATOM 669 N N . ILE A 1 84 ? -10.370 -1.985 0.519 1.00 90.31 84 ILE A N 1
ATOM 670 C CA . ILE A 1 84 ? -9.878 -1.797 1.892 1.00 90.31 84 ILE A CA 1
ATOM 671 C C . ILE A 1 84 ? -8.590 -0.984 1.852 1.00 90.31 84 ILE A C 1
ATOM 673 O O . ILE A 1 84 ? -8.435 -0.015 2.596 1.00 90.31 84 ILE A O 1
ATOM 677 N N . ARG A 1 85 ? -7.671 -1.353 0.959 1.00 89.06 85 ARG A N 1
ATOM 678 C CA . ARG A 1 85 ? -6.380 -0.680 0.814 1.00 89.06 85 ARG A CA 1
ATOM 679 C C . ARG A 1 85 ? -6.546 0.757 0.314 1.00 89.06 85 ARG A C 1
ATOM 681 O O . ARG A 1 85 ? -5.915 1.657 0.872 1.00 89.06 85 ARG A O 1
ATOM 688 N N . ASP A 1 86 ? -7.436 0.977 -0.656 1.00 87.12 86 ASP A N 1
ATOM 689 C CA . ASP A 1 86 ? -7.820 2.311 -1.127 1.00 87.12 86 ASP A CA 1
ATOM 690 C C . ASP A 1 86 ? -8.388 3.153 0.033 1.00 87.12 86 ASP A C 1
ATOM 692 O O . ASP A 1 86 ? -7.916 4.264 0.277 1.00 87.12 86 ASP A O 1
ATOM 696 N N . GLY A 1 87 ? -9.297 2.593 0.839 1.00 89.25 87 GLY A N 1
ATOM 697 C CA . GLY A 1 87 ? -9.863 3.283 2.002 1.00 89.25 87 GLY A CA 1
ATOM 698 C C . GLY A 1 87 ? -8.835 3.638 3.085 1.00 89.25 87 GLY A C 1
ATOM 699 O O . GLY A 1 87 ? -8.880 4.734 3.644 1.00 89.25 87 GLY A O 1
ATOM 700 N N . VAL A 1 88 ? -7.873 2.754 3.373 1.00 90.81 88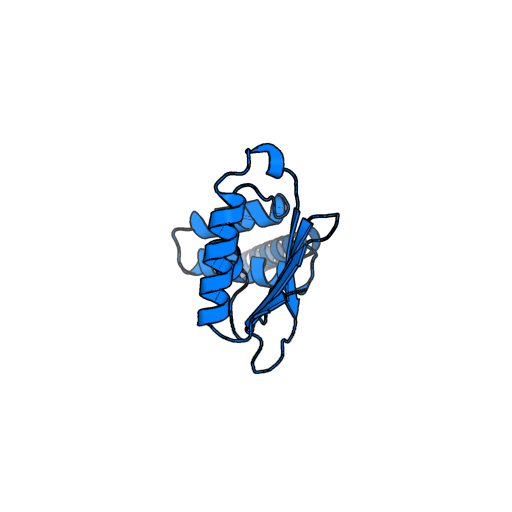 VAL A N 1
ATOM 701 C CA . VAL A 1 88 ? -6.784 3.047 4.325 1.00 90.81 88 VAL A CA 1
ATOM 702 C C . VAL A 1 88 ? -5.873 4.157 3.792 1.00 90.81 88 VAL A C 1
ATOM 704 O O . VAL A 1 88 ? -5.460 5.038 4.550 1.00 90.81 88 VAL A O 1
ATOM 707 N N . ARG A 1 89 ? -5.564 4.145 2.489 1.00 88.44 89 ARG A N 1
ATOM 708 C CA . ARG A 1 89 ? -4.777 5.201 1.841 1.00 88.44 89 ARG A CA 1
ATOM 709 C C . ARG A 1 89 ? -5.489 6.551 1.927 1.00 88.44 89 ARG A C 1
ATOM 711 O O . ARG A 1 89 ? -4.852 7.550 2.259 1.00 88.44 89 ARG A O 1
ATOM 718 N N . ASP A 1 90 ? -6.789 6.584 1.673 1.00 89.38 90 ASP A N 1
ATOM 719 C CA . ASP A 1 90 ? -7.575 7.815 1.753 1.00 89.38 90 ASP A CA 1
ATOM 720 C C . ASP A 1 90 ? -7.627 8.334 3.199 1.00 89.38 90 ASP A C 1
ATOM 722 O O . ASP A 1 90 ? -7.328 9.504 3.451 1.00 89.38 90 ASP A O 1
ATOM 726 N N . ALA A 1 91 ? -7.841 7.445 4.175 1.00 90.81 91 ALA A N 1
ATOM 727 C CA . ALA A 1 91 ? -7.795 7.786 5.597 1.00 90.81 91 ALA A CA 1
ATOM 728 C C . ALA A 1 91 ? -6.429 8.346 6.040 1.00 90.81 91 ALA A C 1
ATOM 730 O O . ALA A 1 91 ? -6.374 9.251 6.878 1.00 90.81 91 ALA A O 1
ATOM 731 N N . TYR A 1 92 ? -5.320 7.854 5.473 1.00 90.38 92 TYR A N 1
ATOM 732 C CA . TYR A 1 92 ? -3.994 8.437 5.693 1.00 90.38 92 TYR A CA 1
ATOM 733 C C . TYR A 1 92 ? -3.933 9.903 5.235 1.00 90.38 92 TYR A C 1
ATOM 735 O O . TYR A 1 92 ? -3.433 10.758 5.971 1.00 90.38 92 TYR A O 1
ATOM 743 N N . TYR A 1 93 ? -4.436 10.216 4.037 1.00 86.25 93 TYR A N 1
ATOM 744 C CA . TYR A 1 93 ? -4.390 11.580 3.499 1.00 86.25 93 TYR A CA 1
ATOM 745 C C . TYR A 1 93 ? -5.321 12.540 4.238 1.00 86.25 93 TYR A C 1
ATOM 747 O O . TYR A 1 93 ? -4.949 13.692 4.477 1.00 86.25 93 TYR A O 1
ATOM 755 N N . GLU A 1 94 ? -6.502 12.063 4.623 1.00 90.94 94 GLU A N 1
ATOM 756 C CA . GLU A 1 94 ? -7.506 12.852 5.336 1.00 90.94 94 GLU A CA 1
ATOM 757 C C . GLU A 1 94 ? -7.160 13.069 6.816 1.00 90.94 94 GLU A C 1
ATOM 759 O O . GLU A 1 94 ? -7.642 14.018 7.435 1.00 90.94 94 GLU A O 1
ATOM 764 N N . ALA A 1 95 ? -6.301 12.234 7.408 1.00 89.56 95 ALA A N 1
ATOM 765 C CA . ALA A 1 95 ? -5.913 12.375 8.805 1.00 89.56 95 ALA A CA 1
ATOM 766 C C . ALA A 1 95 ? -5.188 13.709 9.062 1.00 89.56 95 ALA A C 1
ATOM 768 O O . ALA A 1 95 ? -4.127 13.980 8.503 1.00 89.56 95 ALA A O 1
ATOM 769 N N . GLU A 1 96 ? -5.721 14.531 9.968 1.00 86.00 96 GLU A N 1
ATOM 770 C CA . GLU A 1 96 ? -5.108 15.813 10.355 1.00 86.00 96 GLU A CA 1
ATOM 771 C C . GLU A 1 96 ? -4.044 15.656 11.456 1.00 86.00 96 GLU A C 1
ATOM 773 O O . GLU A 1 96 ? -3.093 16.435 11.539 1.00 86.00 96 GLU A O 1
ATOM 778 N N . ALA A 1 97 ? -4.179 14.631 12.303 1.00 90.50 97 ALA A N 1
ATOM 779 C CA . ALA A 1 97 ? -3.265 14.367 13.409 1.00 90.50 97 ALA A CA 1
ATOM 780 C C . ALA A 1 97 ? -2.083 13.487 12.974 1.00 90.50 97 ALA A C 1
ATOM 782 O O . ALA A 1 97 ? -2.273 12.415 12.398 1.00 90.50 97 ALA A O 1
ATOM 783 N N . ALA A 1 98 ? -0.858 13.887 13.337 1.00 83.69 98 ALA A N 1
ATOM 784 C CA . ALA A 1 98 ? 0.364 13.156 12.984 1.00 83.69 98 ALA A CA 1
ATOM 785 C C . ALA A 1 98 ? 0.346 11.687 13.449 1.00 83.69 98 ALA A C 1
ATOM 787 O O . ALA A 1 98 ? 0.685 10.800 12.674 1.00 83.69 98 ALA A O 1
ATOM 788 N N . GLY A 1 99 ? -0.132 11.419 14.670 1.00 87.56 99 GLY A N 1
ATOM 789 C CA . GLY A 1 99 ? -0.233 10.048 15.182 1.00 87.56 99 GLY A CA 1
ATOM 790 C C . GLY A 1 99 ? -1.255 9.184 14.433 1.00 87.56 99 GLY A C 1
ATOM 791 O O . GLY A 1 99 ? -1.052 7.986 14.290 1.00 87.56 99 GLY A O 1
ATOM 792 N N . ALA A 1 100 ? -2.331 9.777 13.905 1.00 87.19 100 ALA A N 1
ATOM 793 C CA . ALA A 1 100 ? -3.296 9.040 13.088 1.00 87.19 100 ALA A CA 1
ATOM 794 C C . ALA A 1 100 ? -2.701 8.672 11.719 1.00 87.19 100 ALA A C 1
ATOM 796 O O . ALA A 1 100 ? -2.895 7.554 11.251 1.00 87.19 100 ALA A O 1
ATOM 797 N N . ARG A 1 101 ? -1.917 9.576 11.115 1.00 87.62 101 ARG A N 1
ATOM 798 C CA . ARG A 1 101 ? -1.178 9.288 9.875 1.00 87.62 101 ARG A CA 1
ATOM 799 C C . ARG A 1 101 ? -0.187 8.143 10.047 1.00 87.62 101 ARG A C 1
ATOM 801 O O . ARG A 1 101 ? -0.154 7.247 9.214 1.00 87.62 101 ARG A O 1
ATOM 808 N N . GLU A 1 102 ? 0.583 8.154 11.131 1.00 90.75 102 GLU A N 1
ATOM 809 C CA . GLU A 1 102 ? 1.558 7.096 11.419 1.00 90.75 102 GLU A CA 1
ATOM 810 C C . GLU A 1 102 ? 0.883 5.721 11.549 1.00 90.75 102 GLU A C 1
ATOM 812 O O . GLU A 1 102 ? 1.362 4.742 10.983 1.00 90.75 102 GLU A O 1
ATOM 817 N N . ILE A 1 103 ? -0.279 5.653 12.209 1.00 91.75 1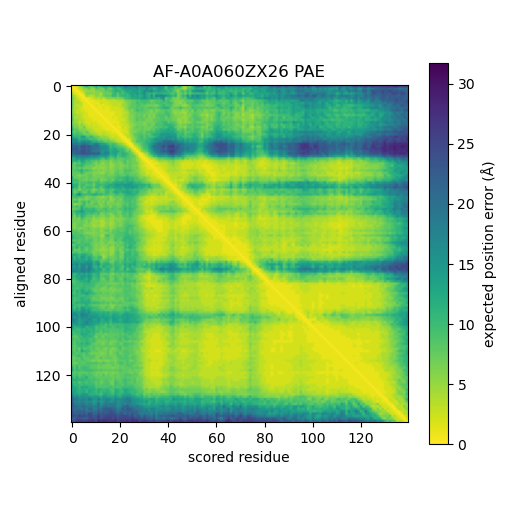03 ILE A N 1
ATOM 818 C CA . ILE A 1 103 ? -1.058 4.412 12.317 1.00 91.75 103 ILE A CA 1
ATOM 819 C C . ILE A 1 103 ? -1.473 3.903 10.934 1.00 91.75 103 ILE A C 1
ATOM 821 O O . ILE A 1 103 ? -1.266 2.728 10.638 1.00 91.75 103 ILE A O 1
ATOM 825 N N . TRP A 1 104 ? -2.027 4.757 10.070 1.00 93.12 104 TRP A N 1
ATOM 826 C CA . TRP A 1 104 ? -2.453 4.321 8.737 1.00 93.12 104 TRP A CA 1
ATOM 827 C C . TRP A 1 104 ? -1.283 3.896 7.843 1.00 93.12 104 TRP A C 1
ATOM 829 O O . TRP A 1 104 ? -1.414 2.937 7.084 1.00 93.12 104 TRP A O 1
ATOM 839 N N . GLU A 1 105 ? -0.115 4.531 7.974 1.00 91.56 105 GLU A N 1
ATOM 840 C CA . GLU A 1 105 ? 1.102 4.087 7.284 1.00 91.56 105 GLU A CA 1
ATOM 841 C C . GLU A 1 105 ? 1.569 2.699 7.758 1.00 91.56 105 GLU A C 1
ATOM 843 O O . GLU A 1 105 ? 1.968 1.865 6.936 1.00 91.56 105 GLU A O 1
ATOM 848 N N . ILE A 1 106 ? 1.469 2.415 9.063 1.00 92.06 106 ILE A N 1
ATOM 849 C CA . ILE A 1 106 ? 1.752 1.084 9.620 1.00 92.06 106 ILE A CA 1
ATOM 850 C C . ILE A 1 106 ? 0.771 0.052 9.061 1.00 92.06 106 ILE A C 1
ATOM 852 O O . ILE A 1 106 ? 1.205 -1.005 8.607 1.00 92.06 106 ILE A O 1
ATO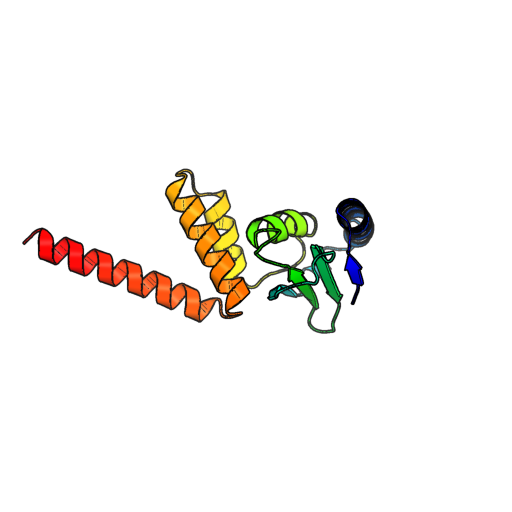M 856 N N . VAL A 1 107 ? -0.529 0.361 9.040 1.00 94.06 107 VAL A N 1
ATOM 857 C CA . VAL A 1 107 ? -1.554 -0.545 8.495 1.00 94.06 107 VAL A CA 1
ATOM 858 C C . VAL A 1 107 ? -1.246 -0.888 7.038 1.00 94.06 107 VAL A C 1
ATOM 860 O O . VAL A 1 107 ? -1.178 -2.066 6.702 1.00 94.06 107 VAL A O 1
ATOM 863 N N . LEU A 1 108 ? -0.964 0.104 6.185 1.00 91.50 108 LEU A N 1
ATOM 864 C CA . LEU A 1 108 ? -0.582 -0.147 4.786 1.00 91.50 108 LEU A CA 1
ATOM 865 C C . LEU A 1 108 ? 0.660 -1.035 4.670 1.00 91.50 108 LEU A C 1
ATOM 867 O O . LEU A 1 108 ? 0.704 -1.937 3.834 1.00 91.50 108 LEU A O 1
ATOM 871 N N . SER A 1 109 ? 1.657 -0.799 5.523 1.00 91.31 109 SER A N 1
ATOM 872 C CA . SER A 1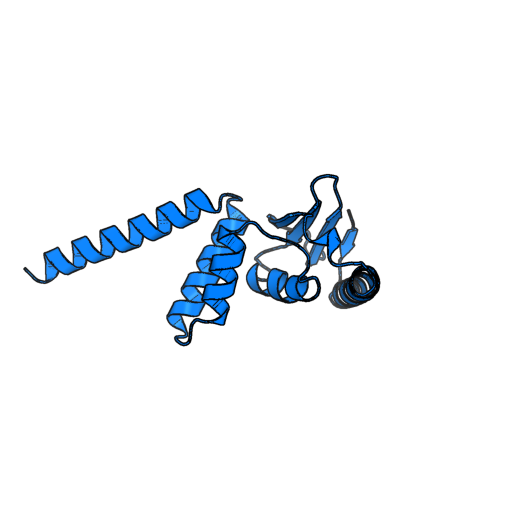 109 ? 2.885 -1.593 5.536 1.00 91.31 109 SER A CA 1
ATOM 873 C C . SER A 1 109 ? 2.621 -3.046 5.945 1.00 91.31 109 SER A C 1
ATOM 875 O O . SER A 1 109 ? 3.209 -3.959 5.370 1.00 91.31 109 SER A O 1
ATOM 877 N N . GLU A 1 110 ? 1.718 -3.295 6.890 1.00 93.75 110 GLU A N 1
ATOM 878 C CA . GLU A 1 110 ? 1.336 -4.658 7.273 1.00 93.75 110 GLU A CA 1
ATOM 879 C C . GLU A 1 110 ? 0.509 -5.357 6.191 1.00 93.75 110 GLU A C 1
ATOM 881 O O . GLU A 1 110 ? 0.731 -6.542 5.932 1.00 93.75 110 GLU A O 1
ATOM 886 N N . ILE A 1 111 ? -0.371 -4.634 5.492 1.00 93.62 111 ILE A N 1
ATOM 887 C CA . ILE A 1 111 ? -1.090 -5.172 4.329 1.00 93.62 111 ILE A CA 1
ATOM 888 C C . ILE A 1 111 ? -0.089 -5.599 3.245 1.00 93.62 111 ILE A C 1
ATOM 890 O O . ILE A 1 111 ? -0.203 -6.693 2.703 1.00 93.62 111 ILE A O 1
ATOM 894 N N . ASP A 1 112 ? 0.946 -4.803 2.967 1.00 91.00 112 ASP A N 1
ATOM 895 C CA . ASP A 1 112 ? 1.972 -5.159 1.971 1.00 91.00 112 ASP A CA 1
ATOM 896 C C . ASP A 1 112 ? 2.862 -6.325 2.386 1.00 91.00 112 ASP A C 1
ATOM 898 O O . ASP A 1 112 ? 3.383 -7.060 1.544 1.00 91.00 112 ASP A O 1
ATOM 902 N N . ARG A 1 113 ? 3.061 -6.503 3.689 1.00 91.81 113 ARG A N 1
ATOM 903 C CA . ARG A 1 113 ? 3.842 -7.618 4.218 1.00 91.81 113 ARG A CA 1
ATOM 904 C C . ARG A 1 113 ? 3.053 -8.928 4.195 1.00 91.81 113 ARG A C 1
ATOM 906 O O . ARG A 1 113 ? 3.637 -9.985 3.977 1.00 91.81 113 ARG A O 1
ATOM 913 N N . THR A 1 114 ? 1.756 -8.868 4.481 1.00 93.12 114 THR A N 1
ATOM 914 C CA . THR A 1 114 ? 0.892 -10.051 4.645 1.00 93.12 114 THR A CA 1
ATOM 915 C C . THR A 1 114 ? 0.131 -10.427 3.382 1.00 93.12 114 THR A C 1
ATOM 917 O O . THR A 1 114 ? -0.242 -11.586 3.239 1.00 93.12 114 THR A O 1
ATOM 920 N N . GLN A 1 115 ? -0.075 -9.468 2.475 1.00 90.25 115 GLN A N 1
ATOM 921 C CA . GLN A 1 115 ? -0.997 -9.574 1.343 1.00 90.25 115 GLN A CA 1
ATOM 922 C C . GLN A 1 115 ? -2.436 -9.921 1.765 1.00 90.25 115 GLN A C 1
ATOM 924 O O . GLN A 1 115 ? -3.184 -10.505 0.987 1.00 90.25 115 GLN A O 1
ATOM 929 N N . ASP A 1 116 ? -2.827 -9.546 2.988 1.00 92.62 116 ASP A N 1
ATOM 930 C CA . ASP A 1 116 ? -4.133 -9.855 3.579 1.00 92.62 116 ASP A CA 1
ATOM 931 C C . ASP A 1 116 ? -4.786 -8.586 4.169 1.00 92.62 116 ASP A C 1
ATOM 933 O O . ASP A 1 116 ? -4.662 -8.316 5.369 1.00 92.62 116 ASP A O 1
ATOM 937 N N . PRO A 1 117 ? -5.447 -7.757 3.333 1.00 92.25 117 PRO A N 1
ATOM 938 C CA . PRO A 1 117 ? -6.101 -6.532 3.790 1.00 92.25 117 PRO A CA 1
ATOM 939 C C . PRO A 1 117 ? -7.160 -6.771 4.873 1.00 92.25 117 PRO A C 1
ATOM 941 O O . PRO A 1 117 ? -7.202 -6.032 5.857 1.00 92.25 117 PRO A O 1
ATOM 944 N N . GLU A 1 118 ? -7.991 -7.805 4.713 1.00 94.81 118 GLU A N 1
ATOM 945 C CA . GLU A 1 118 ? -9.060 -8.143 5.660 1.00 94.81 118 GLU A CA 1
ATOM 946 C C . GLU A 1 118 ? -8.481 -8.571 7.011 1.00 94.81 118 GLU A C 1
ATOM 948 O O . GLU A 1 118 ? -8.812 -7.977 8.040 1.00 94.81 118 GLU A O 1
ATOM 953 N N . GLY A 1 119 ? -7.544 -9.524 7.017 1.00 95.44 119 GLY A N 1
ATOM 954 C CA . GLY A 1 119 ? -6.944 -10.025 8.250 1.00 95.44 119 GLY A CA 1
ATOM 955 C C . GLY A 1 119 ? -6.155 -8.965 9.023 1.00 95.44 119 GLY A C 1
ATOM 956 O O . GLY A 1 119 ? -6.144 -8.981 10.258 1.00 95.44 119 GLY A O 1
ATOM 957 N N . VAL A 1 120 ? -5.522 -8.007 8.336 1.00 96.06 120 VAL A N 1
ATOM 958 C CA . VAL A 1 120 ? -4.872 -6.864 9.002 1.00 96.06 120 VAL A CA 1
ATOM 959 C C . VAL A 1 120 ? -5.908 -5.946 9.652 1.00 96.06 120 VAL A C 1
ATOM 961 O O . VAL A 1 120 ? -5.720 -5.534 10.799 1.00 96.06 120 VAL A O 1
ATOM 964 N N . MET A 1 121 ? -7.011 -5.637 8.966 1.00 95.56 121 MET A N 1
ATOM 965 C CA . MET A 1 121 ? -8.062 -4.789 9.535 1.00 95.56 121 MET A CA 1
ATOM 966 C C . MET A 1 121 ? -8.753 -5.443 10.734 1.00 95.56 121 MET A C 1
ATOM 968 O O . MET A 1 121 ? -9.003 -4.757 11.728 1.00 95.56 121 MET A O 1
ATOM 972 N N . ASP A 1 122 ? -8.975 -6.756 10.699 1.00 95.88 122 ASP A N 1
ATOM 973 C CA . ASP A 1 122 ? -9.493 -7.512 11.843 1.00 95.88 122 ASP A CA 1
ATOM 974 C C . ASP A 1 122 ? -8.569 -7.388 13.066 1.00 95.88 122 ASP A C 1
ATOM 976 O O . ASP A 1 122 ? -9.024 -7.075 14.169 1.00 95.88 122 ASP A O 1
ATOM 980 N N . GLN A 1 123 ? -7.251 -7.510 12.875 1.00 94.12 123 GLN A N 1
ATOM 981 C CA . GLN A 1 123 ? -6.274 -7.326 13.958 1.00 94.12 123 GLN A CA 1
ATOM 982 C C . GLN A 1 123 ? -6.285 -5.900 14.527 1.00 94.12 123 GLN A C 1
ATOM 984 O O . GLN A 1 123 ? -6.181 -5.712 15.743 1.00 94.12 123 GLN A O 1
ATOM 989 N N . VAL A 1 124 ? -6.428 -4.881 13.673 1.00 93.25 124 VAL A N 1
ATOM 990 C CA . VAL A 1 124 ? -6.552 -3.483 14.116 1.00 93.25 124 VAL A CA 1
ATOM 991 C C . VAL A 1 124 ? -7.806 -3.302 14.974 1.00 93.25 124 VAL A C 1
ATOM 993 O O . VAL A 1 124 ? -7.744 -2.685 16.043 1.00 93.25 124 VAL A O 1
ATOM 996 N N . LEU A 1 125 ? -8.941 -3.855 14.541 1.00 93.19 125 LEU A N 1
ATOM 997 C CA . LEU A 1 125 ? -10.195 -3.787 15.289 1.00 93.19 125 LEU A CA 1
ATOM 998 C C . LEU A 1 125 ? -10.077 -4.483 16.649 1.00 93.19 125 LEU A C 1
ATOM 1000 O O . LEU A 1 125 ? -10.490 -3.905 17.661 1.00 93.19 125 LEU A O 1
ATOM 1004 N N . ASP A 1 126 ? -9.451 -5.656 16.703 1.00 93.56 126 ASP A N 1
ATOM 1005 C CA . ASP A 1 126 ? -9.202 -6.387 17.946 1.00 93.56 126 ASP A CA 1
ATOM 1006 C C . ASP A 1 126 ? -8.340 -5.580 18.931 1.00 93.56 126 ASP A C 1
ATOM 1008 O O . ASP A 1 126 ? -8.665 -5.482 20.120 1.00 93.56 126 ASP A O 1
ATOM 1012 N N . LEU A 1 127 ? -7.275 -4.926 18.454 1.00 90.56 127 LEU A N 1
ATOM 1013 C CA . LEU A 1 127 ? -6.419 -4.067 19.284 1.00 90.56 127 LEU A CA 1
ATOM 1014 C C . LEU A 1 127 ? -7.182 -2.868 19.871 1.00 90.56 127 LEU A C 1
ATOM 1016 O O . LEU A 1 127 ? -6.995 -2.508 21.044 1.00 90.56 127 LEU A O 1
ATOM 1020 N N . LEU A 1 128 ? -8.074 -2.256 19.087 1.00 89.12 128 LEU A N 1
ATOM 1021 C CA . LEU A 1 128 ? -8.919 -1.151 19.549 1.00 89.12 128 LEU A CA 1
ATOM 1022 C C . LEU A 1 128 ? -9.933 -1.618 20.602 1.00 89.12 128 LEU A C 1
ATOM 1024 O O . LEU A 1 128 ? -10.149 -0.924 21.603 1.00 89.12 128 LEU A O 1
ATOM 1028 N N . GLN A 1 129 ? -10.528 -2.799 20.418 1.00 90.31 129 GLN A N 1
ATOM 1029 C CA . GLN A 1 129 ? -11.446 -3.394 21.392 1.00 90.31 129 GLN A CA 1
ATOM 1030 C C . GLN A 1 129 ? -10.740 -3.710 22.717 1.00 90.31 129 GLN A C 1
ATOM 1032 O 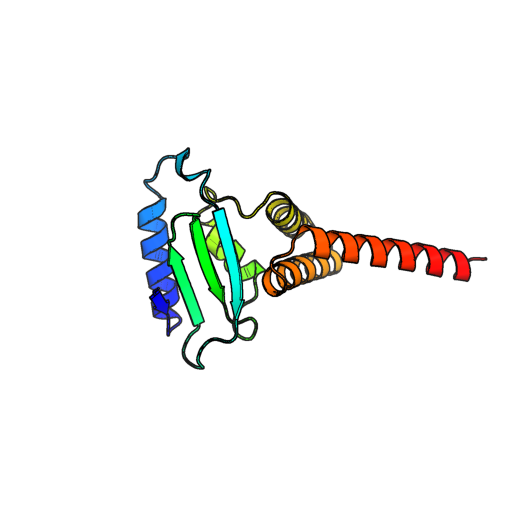O . GLN A 1 129 ? -11.245 -3.349 23.785 1.00 90.31 129 GLN A O 1
ATOM 1037 N N . GLN A 1 130 ? -9.545 -4.303 22.666 1.00 87.69 130 GLN A N 1
ATOM 1038 C CA . GLN A 1 130 ? -8.748 -4.607 23.859 1.00 87.69 130 GLN A CA 1
ATOM 1039 C C . GLN A 1 130 ? -8.343 -3.339 24.617 1.00 87.69 130 GLN A C 1
ATOM 1041 O O . GLN A 1 130 ? -8.458 -3.283 25.845 1.00 87.69 130 GLN A O 1
ATOM 1046 N N . THR A 1 131 ? -7.926 -2.294 23.898 1.00 85.31 131 THR A N 1
ATOM 1047 C CA . THR A 1 131 ? -7.601 -0.993 24.501 1.00 85.31 131 THR A CA 1
ATOM 1048 C C . THR A 1 131 ? -8.805 -0.403 25.231 1.00 85.31 131 THR A C 1
ATOM 1050 O O . THR A 1 131 ? -8.681 -0.004 26.389 1.00 85.31 131 THR A O 1
ATOM 1053 N N . ARG A 1 132 ? -9.993 -0.412 24.607 1.00 78.00 132 ARG A N 1
ATOM 1054 C CA . ARG A 1 132 ? -11.232 0.066 25.246 1.00 78.00 132 ARG A CA 1
ATOM 1055 C C . ARG A 1 132 ? -11.565 -0.718 26.513 1.00 78.00 132 ARG A C 1
ATOM 1057 O O . ARG A 1 132 ? -11.876 -0.106 27.534 1.00 78.00 132 ARG A O 1
ATOM 1064 N N . ALA A 1 133 ? -11.462 -2.047 26.470 1.00 77.69 133 ALA A N 1
ATOM 1065 C CA . ALA A 1 133 ? -11.713 -2.899 27.630 1.00 77.69 133 ALA A CA 1
ATOM 1066 C C . ALA A 1 133 ? -10.731 -2.611 28.779 1.00 77.69 133 ALA A C 1
ATOM 1068 O O . ALA A 1 133 ? -11.139 -2.488 29.934 1.00 77.69 133 ALA A O 1
ATOM 1069 N N . LYS A 1 134 ? -9.443 -2.425 28.468 1.00 76.06 134 LYS A N 1
ATOM 1070 C CA . LYS A 1 134 ? -8.405 -2.092 29.453 1.00 76.06 134 LYS A CA 1
ATOM 1071 C C . LYS A 1 134 ? -8.607 -0.707 30.072 1.00 76.06 134 LYS A C 1
ATOM 1073 O O . LYS A 1 134 ? -8.472 -0.555 31.285 1.00 76.06 134 LYS A O 1
ATOM 1078 N N . SER A 1 135 ? -8.956 0.295 29.266 1.00 72.12 135 SER A N 1
ATOM 1079 C CA . SER A 1 135 ? -9.279 1.637 29.759 1.00 72.12 135 SER A CA 1
ATOM 1080 C C . SER A 1 135 ? -10.501 1.624 30.678 1.00 72.12 135 SER A C 1
ATOM 1082 O O . SER A 1 135 ? -10.456 2.237 31.740 1.00 72.12 135 SER A O 1
ATOM 1084 N N . ALA A 1 136 ? -11.552 0.876 30.325 1.00 67.69 136 ALA A N 1
ATOM 1085 C CA . ALA A 1 136 ? -12.735 0.718 31.169 1.00 67.69 136 ALA A CA 1
ATOM 1086 C C . ALA A 1 136 ? -12.409 0.039 32.512 1.00 67.69 136 ALA A C 1
ATOM 1088 O O . ALA A 1 136 ? -12.857 0.506 33.553 1.00 67.69 136 ALA A O 1
ATOM 1089 N N . ALA A 1 137 ? -11.572 -1.002 32.506 1.00 61.62 137 ALA A N 1
ATOM 1090 C CA . ALA A 1 137 ? -11.129 -1.690 33.722 1.00 61.62 137 ALA A CA 1
ATOM 1091 C C . ALA A 1 137 ? -10.231 -0.834 34.634 1.00 61.62 137 ALA A C 1
ATOM 1093 O O . ALA A 1 137 ? -10.134 -1.110 35.822 1.00 61.62 137 ALA A O 1
ATOM 1094 N N . THR A 1 138 ? -9.564 0.187 34.088 1.00 63.47 138 THR A N 1
ATOM 1095 C CA . THR A 1 138 ? -8.694 1.100 34.855 1.00 63.47 138 THR A CA 1
ATOM 1096 C C . THR A 1 138 ? -9.476 2.291 35.431 1.00 63.47 138 THR A C 1
ATOM 1098 O O . THR A 1 138 ? -9.001 2.955 36.347 1.00 63.47 138 THR A O 1
ATOM 1101 N N . ALA A 1 139 ? -10.661 2.584 34.886 1.00 61.62 139 ALA A N 1
ATOM 1102 C CA . ALA A 1 139 ? -11.533 3.675 35.325 1.00 61.62 139 ALA A CA 1
ATOM 1103 C C . ALA A 1 139 ? -12.571 3.255 36.388 1.00 61.62 139 ALA A C 1
ATOM 1105 O O . ALA A 1 139 ? -13.252 4.126 36.930 1.00 61.62 139 ALA A O 1
ATOM 1106 N N . ALA A 1 140 ? -12.709 1.950 36.646 1.00 55.03 140 ALA A N 1
ATOM 1107 C CA . ALA A 1 140 ? -13.589 1.355 37.656 1.00 55.03 140 ALA A CA 1
ATOM 1108 C C . ALA A 1 140 ? -12.836 1.098 38.969 1.00 55.03 140 ALA A C 1
ATOM 1110 O O . ALA A 1 140 ? -13.469 1.262 40.036 1.00 55.03 140 ALA A O 1
#

Mean predicted aligned error: 8.11 Å

Sequence (140 aa):
MTTLTTRAGFDAFRARMCDYFGPLLDELGNQHLHVEQAPLGPDEYFSHRLDSDGHHIVYDPRQISGLMVRQFLGIFATFTEDPIRDGVRDAYYEAEAAGAREIWEIVLSEIDRTQDPEGVMDQVLDLLQQTRAKSAATAA